Protein AF-A0AAN4UQP6-F1 (afdb_monomer_lite)

pLDDT: mean 77.39, std 13.63, range [46.91, 91.38]

Structure (mmCIF, N/CA/C/O backbone):
data_AF-A0AAN4UQP6-F1
#
_entry.id   AF-A0AAN4UQP6-F1
#
loop_
_atom_site.group_PDB
_atom_site.id
_atom_site.type_symbol
_atom_site.label_atom_id
_atom_site.label_alt_id
_atom_site.label_comp_id
_atom_site.label_asym_id
_atom_site.label_entity_id
_atom_site.label_seq_id
_atom_site.pdbx_PDB_ins_code
_atom_site.Cartn_x
_atom_site.Cartn_y
_atom_site.Cartn_z
_atom_site.occupancy
_atom_site.B_iso_or_equiv
_atom_site.auth_seq_id
_atom_site.auth_comp_id
_atom_site.auth_asym_id
_atom_site.auth_atom_id
_atom_site.pdbx_PDB_model_num
ATOM 1 N N . MET A 1 1 ? 37.716 -14.032 -7.359 1.00 57.06 1 MET A N 1
ATOM 2 C CA . MET A 1 1 ? 36.538 -13.632 -6.558 1.00 57.06 1 MET A CA 1
ATOM 3 C C . MET A 1 1 ? 35.787 -12.532 -7.308 1.00 57.06 1 MET A C 1
ATOM 5 O O . MET A 1 1 ? 35.977 -11.361 -7.037 1.00 57.06 1 MET A O 1
ATOM 9 N N . MET A 1 2 ? 35.017 -12.912 -8.333 1.00 56.25 2 MET A N 1
ATOM 10 C CA . MET A 1 2 ? 34.372 -11.997 -9.298 1.00 56.25 2 MET A CA 1
ATOM 11 C C . MET A 1 2 ? 32.949 -12.495 -9.617 1.00 56.25 2 MET A C 1
ATOM 13 O O . MET A 1 2 ? 32.496 -12.484 -10.750 1.00 56.25 2 MET A O 1
ATOM 17 N N . TRP A 1 3 ? 32.276 -13.022 -8.594 1.00 61.25 3 TRP A N 1
ATOM 18 C CA . TRP A 1 3 ? 30.979 -13.707 -8.672 1.00 61.25 3 TRP A CA 1
ATOM 19 C C . TRP A 1 3 ? 29.942 -13.036 -7.755 1.00 61.25 3 TRP A C 1
ATOM 21 O O . TRP A 1 3 ? 29.116 -13.708 -7.153 1.00 61.25 3 TRP A O 1
ATOM 31 N N . SER A 1 4 ? 30.013 -11.709 -7.575 1.00 63.94 4 SER A N 1
ATOM 32 C CA . SER A 1 4 ? 29.148 -11.031 -6.591 1.00 63.94 4 SER A CA 1
ATOM 33 C C . SER A 1 4 ? 28.451 -9.745 -7.047 1.00 63.94 4 SER A C 1
ATOM 35 O O . SER A 1 4 ? 27.734 -9.162 -6.242 1.00 63.94 4 SER A O 1
ATOM 37 N N . TYR A 1 5 ? 28.578 -9.311 -8.307 1.00 56.06 5 TYR A N 1
ATOM 38 C CA . TYR A 1 5 ? 27.920 -8.073 -8.774 1.00 56.06 5 TYR A CA 1
ATOM 39 C C . TYR A 1 5 ? 27.052 -8.229 -10.029 1.00 56.06 5 TYR A C 1
ATOM 41 O O . TYR A 1 5 ? 26.549 -7.240 -10.548 1.00 56.06 5 TYR A O 1
ATOM 49 N N . SER A 1 6 ? 26.795 -9.455 -10.491 1.00 52.47 6 SER A N 1
ATOM 50 C CA . SER A 1 6 ? 25.829 -9.710 -11.573 1.00 52.47 6 SER A CA 1
ATOM 51 C C . SER A 1 6 ? 24.454 -10.099 -11.006 1.00 52.47 6 SER A C 1
ATOM 53 O O . SER A 1 6 ? 23.852 -11.090 -11.390 1.00 52.47 6 SER A O 1
ATOM 55 N N . TYR A 1 7 ? 23.964 -9.323 -10.036 1.00 58.53 7 TYR A N 1
ATOM 56 C CA . TYR A 1 7 ? 22.558 -9.355 -9.593 1.00 58.53 7 TYR A CA 1
ATOM 57 C C . TYR A 1 7 ? 21.865 -8.002 -9.798 1.00 58.53 7 TYR A C 1
ATOM 59 O O . TYR A 1 7 ? 20.731 -7.805 -9.372 1.00 58.53 7 TYR A O 1
ATOM 67 N N . GLY A 1 8 ? 22.545 -7.040 -10.419 1.00 60.09 8 GLY A N 1
ATOM 68 C CA . GLY A 1 8 ? 22.006 -5.710 -10.654 1.00 60.09 8 GLY A CA 1
ATOM 69 C C . GLY A 1 8 ? 21.635 -5.541 -12.117 1.00 60.09 8 GLY A C 1
ATOM 70 O O . GLY A 1 8 ? 22.496 -5.675 -12.972 1.00 60.09 8 GLY A O 1
ATOM 71 N N . TYR A 1 9 ? 20.384 -5.164 -12.384 1.00 56.38 9 TYR A N 1
ATOM 72 C CA . TYR A 1 9 ? 19.927 -4.482 -13.610 1.00 56.38 9 TYR A CA 1
ATOM 73 C C . TYR A 1 9 ? 19.355 -5.305 -14.785 1.00 56.38 9 TYR A C 1
ATOM 75 O O . TYR A 1 9 ? 18.901 -4.693 -15.747 1.00 56.38 9 TYR A O 1
ATOM 83 N N . HIS A 1 10 ? 19.210 -6.636 -14.715 1.00 56.50 10 HIS A N 1
ATOM 84 C CA . HIS A 1 10 ? 18.557 -7.404 -15.806 1.00 56.50 10 HIS A CA 1
ATOM 85 C C . HIS A 1 10 ? 17.009 -7.391 -15.803 1.00 56.50 10 HIS A C 1
ATOM 87 O O . HIS A 1 10 ? 16.392 -8.024 -16.653 1.00 56.50 10 HIS A O 1
ATOM 93 N N . GLY A 1 11 ? 16.357 -6.679 -14.875 1.00 56.56 11 GLY A N 1
ATOM 94 C CA . GLY A 1 11 ? 14.893 -6.710 -14.697 1.00 56.56 11 GLY A CA 1
ATOM 95 C C . GLY A 1 11 ? 14.162 -5.376 -14.877 1.00 56.56 11 GLY A C 1
ATOM 96 O O . GLY A 1 11 ? 12.989 -5.284 -14.525 1.00 56.56 11 GLY A O 1
ATOM 97 N N . LEU A 1 12 ? 14.826 -4.327 -15.374 1.00 57.19 12 LEU A N 1
ATOM 98 C CA . LEU A 1 12 ? 14.227 -2.985 -15.486 1.00 57.19 12 LEU A CA 1
ATOM 99 C C . LEU A 1 12 ? 13.225 -2.834 -16.653 1.00 57.19 12 LEU A C 1
ATOM 101 O O . LEU A 1 12 ? 12.523 -1.830 -16.719 1.00 57.19 12 LEU A O 1
ATOM 105 N N . GLY A 1 13 ? 13.111 -3.820 -17.550 1.00 65.56 13 GLY A N 1
ATOM 106 C CA . GLY A 1 13 ? 12.114 -3.849 -18.628 1.00 65.56 13 GLY A CA 1
ATOM 107 C C . GLY A 1 13 ? 10.989 -4.840 -18.325 1.00 65.56 13 GLY A C 1
ATOM 108 O O . GLY A 1 13 ? 11.273 -5.998 -18.046 1.00 65.56 13 GLY A O 1
ATOM 109 N N . ALA A 1 14 ? 9.731 -4.387 -18.376 1.00 65.06 14 ALA A N 1
ATOM 110 C CA . ALA A 1 14 ? 8.468 -5.131 -18.198 1.00 65.06 14 ALA A CA 1
ATOM 111 C C . ALA A 1 14 ? 8.290 -5.954 -16.897 1.00 65.06 14 ALA A C 1
ATOM 113 O O . ALA A 1 14 ? 7.306 -5.754 -16.188 1.00 65.06 14 ALA A O 1
ATOM 114 N N . PHE A 1 15 ? 9.221 -6.841 -16.544 1.00 73.56 15 PHE A N 1
ATOM 115 C CA . PHE A 1 15 ? 9.147 -7.713 -15.370 1.00 73.56 15 PHE A CA 1
ATOM 116 C C . PHE A 1 15 ? 9.223 -6.926 -14.051 1.00 73.56 15 PHE A C 1
ATOM 118 O O . PHE A 1 15 ? 8.470 -7.208 -13.122 1.00 73.56 15 PHE A O 1
ATOM 125 N N . GLY A 1 16 ? 10.062 -5.886 -13.979 1.00 80.50 16 GLY A N 1
ATOM 126 C CA . GLY A 1 16 ? 10.124 -4.987 -12.821 1.00 80.50 16 GLY A CA 1
ATOM 127 C C . GLY A 1 16 ? 8.857 -4.144 -12.634 1.00 80.50 16 GLY A C 1
ATOM 128 O O . GLY A 1 16 ? 8.391 -3.977 -11.509 1.00 80.50 16 GLY A O 1
ATOM 129 N N . LEU A 1 17 ? 8.251 -3.665 -13.729 1.00 83.25 17 LEU A N 1
ATOM 130 C CA . LEU A 1 17 ? 6.983 -2.923 -13.685 1.00 83.25 17 LEU A CA 1
ATOM 131 C C . LEU A 1 17 ? 5.824 -3.820 -13.241 1.00 83.25 17 LEU A C 1
ATOM 133 O O . LEU A 1 17 ? 5.026 -3.419 -12.396 1.00 83.25 17 LEU A O 1
ATOM 137 N N . LEU A 1 18 ? 5.758 -5.048 -13.762 1.00 87.06 18 LEU A N 1
ATOM 138 C CA . LEU A 1 18 ? 4.755 -6.032 -13.360 1.00 87.06 18 LEU A CA 1
ATOM 139 C C . LEU A 1 18 ? 4.881 -6.372 -11.868 1.00 87.06 18 LEU A C 1
ATOM 141 O O . LEU A 1 18 ? 3.878 -6.392 -11.157 1.00 87.06 18 LEU A O 1
ATOM 145 N N . TRP A 1 19 ? 6.109 -6.536 -11.368 1.00 86.12 19 TRP A N 1
ATOM 146 C CA . TRP A 1 19 ? 6.354 -6.734 -9.939 1.00 86.12 19 TRP A CA 1
ATOM 147 C C . TRP A 1 19 ? 5.938 -5.540 -9.075 1.00 86.12 19 TRP A C 1
ATOM 149 O O . TRP A 1 19 ? 5.344 -5.744 -8.016 1.00 86.12 19 TRP A O 1
ATOM 159 N N . LEU A 1 20 ? 6.187 -4.306 -9.523 1.00 86.50 20 LEU A N 1
ATOM 160 C CA . LEU A 1 20 ? 5.745 -3.097 -8.821 1.00 86.50 20 LEU A CA 1
ATOM 161 C C . LEU A 1 20 ? 4.216 -3.066 -8.700 1.00 86.50 20 LEU A C 1
ATOM 163 O O . LEU A 1 20 ? 3.692 -2.836 -7.612 1.00 86.50 20 LEU A O 1
ATOM 167 N N . VAL A 1 21 ? 3.497 -3.367 -9.785 1.00 89.31 21 VAL A N 1
ATOM 168 C CA . VAL A 1 21 ? 2.026 -3.405 -9.783 1.00 89.31 21 VAL A CA 1
ATOM 169 C C . VAL A 1 21 ? 1.493 -4.500 -8.856 1.00 89.31 21 VAL A C 1
ATOM 171 O O . VAL A 1 21 ? 0.561 -4.240 -8.097 1.00 89.31 21 VAL A O 1
ATOM 174 N N . ILE A 1 22 ? 2.093 -5.695 -8.860 1.00 91.25 22 ILE A N 1
ATOM 175 C CA . ILE A 1 22 ? 1.708 -6.779 -7.939 1.00 91.25 22 ILE A CA 1
ATOM 176 C C . ILE A 1 22 ? 1.918 -6.347 -6.486 1.00 91.25 22 ILE A C 1
ATOM 178 O O . ILE A 1 22 ? 1.027 -6.525 -5.657 1.00 91.25 22 ILE A O 1
ATOM 182 N N . TYR A 1 23 ? 3.071 -5.752 -6.176 1.00 88.12 23 TYR A N 1
ATOM 183 C CA . TYR A 1 23 ? 3.369 -5.277 -4.828 1.00 88.12 23 TYR A CA 1
ATOM 184 C C . TYR A 1 23 ? 2.392 -4.178 -4.385 1.00 88.12 23 TYR A C 1
ATOM 186 O O . TYR A 1 23 ? 1.834 -4.247 -3.291 1.00 88.12 23 TYR A O 1
ATOM 194 N N . ALA A 1 24 ? 2.111 -3.206 -5.257 1.00 87.25 24 ALA A N 1
ATOM 195 C CA . ALA A 1 24 ? 1.114 -2.171 -5.001 1.00 87.25 24 ALA A CA 1
ATOM 196 C C . ALA A 1 24 ? -0.278 -2.777 -4.763 1.00 87.25 24 ALA A C 1
ATOM 198 O O . ALA A 1 24 ? -0.958 -2.396 -3.813 1.00 87.25 24 ALA A O 1
ATOM 199 N N . ALA A 1 25 ? -0.686 -3.767 -5.560 1.00 90.50 25 ALA A N 1
ATOM 200 C CA . ALA A 1 25 ? -1.952 -4.465 -5.367 1.00 90.50 25 ALA A CA 1
ATOM 201 C C . ALA A 1 25 ? -2.004 -5.207 -4.021 1.00 90.50 25 ALA A C 1
ATOM 203 O O . ALA A 1 25 ? -3.000 -5.087 -3.311 1.00 90.50 25 ALA A O 1
ATOM 204 N N . LEU A 1 26 ? -0.935 -5.904 -3.618 1.00 91.38 26 LEU A N 1
ATOM 205 C CA . LEU A 1 26 ? -0.864 -6.578 -2.314 1.00 91.38 26 LEU A CA 1
ATOM 206 C C . LEU A 1 26 ? -1.034 -5.610 -1.136 1.00 91.38 26 LEU A C 1
ATOM 208 O O . LEU A 1 26 ? -1.603 -5.995 -0.117 1.00 91.38 26 LEU A O 1
ATOM 212 N N . VAL A 1 27 ? -0.587 -4.361 -1.280 1.00 86.06 27 VAL A N 1
ATOM 213 C CA . VAL A 1 27 ? -0.755 -3.321 -0.257 1.00 86.06 27 VAL A CA 1
ATOM 214 C C . VAL A 1 27 ? -2.139 -2.667 -0.325 1.00 86.06 27 VAL A C 1
ATOM 216 O O . VAL A 1 27 ? -2.758 -2.470 0.713 1.00 86.06 27 VAL A O 1
ATOM 219 N N . ILE A 1 28 ? -2.664 -2.344 -1.510 1.00 87.25 28 ILE A N 1
ATOM 220 C CA . ILE A 1 28 ? -3.922 -1.584 -1.676 1.00 87.25 28 ILE A CA 1
ATOM 221 C C . ILE A 1 28 ? -5.167 -2.466 -1.480 1.00 87.25 28 ILE A C 1
ATOM 223 O O . ILE A 1 28 ? -6.136 -2.055 -0.835 1.00 87.25 28 ILE A O 1
ATOM 227 N N . VAL A 1 29 ? -5.165 -3.685 -2.031 1.00 91.19 29 VAL A N 1
ATOM 228 C CA . VAL A 1 29 ? -6.313 -4.611 -2.015 1.00 91.19 29 VAL A CA 1
ATOM 229 C C . VAL A 1 29 ? -6.832 -4.931 -0.605 1.00 91.19 29 VAL A C 1
ATOM 231 O O . VAL A 1 29 ? -8.056 -4.906 -0.427 1.00 91.19 29 VAL A O 1
ATOM 234 N N . PRO A 1 30 ? -5.998 -5.207 0.421 1.00 86.56 30 PRO A N 1
ATOM 235 C CA . PRO A 1 30 ? -6.520 -5.425 1.769 1.00 86.56 30 PRO A CA 1
ATOM 236 C C . PRO A 1 30 ? -7.258 -4.190 2.302 1.00 86.56 30 PRO A C 1
ATOM 238 O O . PRO A 1 30 ? -8.317 -4.336 2.913 1.00 86.56 30 PRO A O 1
ATOM 241 N N . PHE A 1 31 ? -6.789 -2.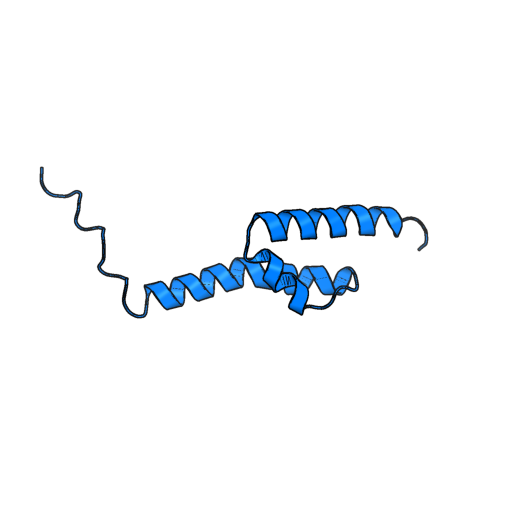975 1.997 1.00 87.06 31 PHE A N 1
ATOM 242 C CA . PHE A 1 31 ? -7.467 -1.738 2.394 1.00 87.06 31 PHE A CA 1
ATOM 243 C C . PHE A 1 31 ? -8.788 -1.523 1.645 1.00 87.06 31 PHE A C 1
ATOM 245 O O . PHE A 1 31 ? -9.755 -1.083 2.263 1.00 87.06 31 PHE A O 1
ATOM 252 N N . TRP A 1 32 ? -8.896 -1.917 0.371 1.00 86.75 32 TRP A N 1
ATOM 253 C CA . TRP A 1 32 ? -10.189 -1.947 -0.336 1.00 86.75 32 TRP A CA 1
ATOM 254 C C . TRP A 1 32 ? -11.214 -2.881 0.302 1.00 86.75 32 TRP A C 1
ATOM 256 O O . TRP A 1 32 ? -12.408 -2.625 0.189 1.00 86.75 32 TRP A O 1
ATOM 266 N N . ARG A 1 33 ? -10.790 -3.956 0.975 1.00 85.25 33 ARG A N 1
ATOM 267 C CA . ARG A 1 33 ? -11.718 -4.829 1.714 1.00 85.25 33 ARG A CA 1
ATOM 268 C C . ARG A 1 33 ? -12.001 -4.360 3.138 1.00 85.25 33 ARG A C 1
ATOM 270 O O . ARG A 1 33 ? -13.070 -4.673 3.660 1.00 85.25 33 ARG A O 1
ATOM 277 N N . LEU A 1 34 ? -11.069 -3.642 3.761 1.00 84.81 34 LEU A N 1
ATOM 278 C CA . LEU A 1 34 ? -11.219 -3.102 5.113 1.00 84.81 34 LEU A CA 1
ATOM 279 C C . LEU A 1 34 ? -12.110 -1.853 5.125 1.00 84.81 34 LEU A C 1
ATOM 281 O O . LEU A 1 34 ? -13.086 -1.825 5.864 1.00 84.81 34 LEU A O 1
ATOM 285 N N . LEU A 1 35 ? -11.837 -0.856 4.277 1.00 85.56 35 LEU A N 1
ATOM 286 C CA . LEU A 1 35 ? -12.493 0.460 4.319 1.00 85.56 35 LEU A CA 1
ATOM 287 C C . LEU A 1 35 ? -14.030 0.440 4.183 1.00 85.56 35 LEU A C 1
ATOM 289 O O . LEU A 1 35 ? -14.678 1.135 4.972 1.00 85.56 35 LEU A O 1
ATOM 293 N N . PRO A 1 36 ? -14.645 -0.370 3.292 1.00 81.88 36 PRO A N 1
ATOM 294 C CA . PRO A 1 36 ? -16.102 -0.511 3.224 1.00 81.88 36 PRO A CA 1
ATOM 295 C C . PRO A 1 36 ? -16.742 -0.958 4.530 1.00 81.88 36 PRO A C 1
ATOM 297 O O . PRO A 1 36 ? -17.845 -0.523 4.845 1.00 81.88 36 PRO A O 1
ATOM 300 N N . AR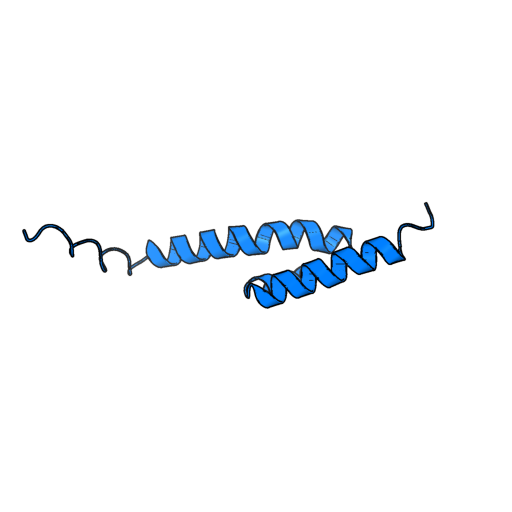G A 1 37 ? -16.052 -1.806 5.307 1.00 81.88 37 ARG A N 1
ATOM 301 C CA . ARG A 1 37 ? -16.561 -2.297 6.597 1.00 81.88 37 ARG A CA 1
ATOM 302 C C . ARG A 1 37 ? -16.675 -1.178 7.627 1.00 81.88 37 ARG A C 1
ATOM 304 O O . ARG A 1 37 ? -17.502 -1.267 8.519 1.00 81.88 37 ARG A O 1
ATOM 311 N N . PHE A 1 38 ? -15.889 -0.116 7.462 1.00 79.62 38 PHE A N 1
ATOM 312 C CA . PHE A 1 38 ? -15.911 1.076 8.307 1.00 79.62 38 PHE A CA 1
ATOM 313 C C . PHE A 1 38 ? -16.669 2.247 7.654 1.00 79.62 38 PHE A C 1
ATOM 315 O O . PHE A 1 38 ? -16.526 3.389 8.096 1.00 79.62 38 PHE A O 1
ATOM 322 N N . GLY A 1 39 ? -17.426 2.017 6.572 1.00 80.38 39 GLY A N 1
ATOM 323 C CA . GLY A 1 39 ? -18.198 3.054 5.876 1.00 80.38 39 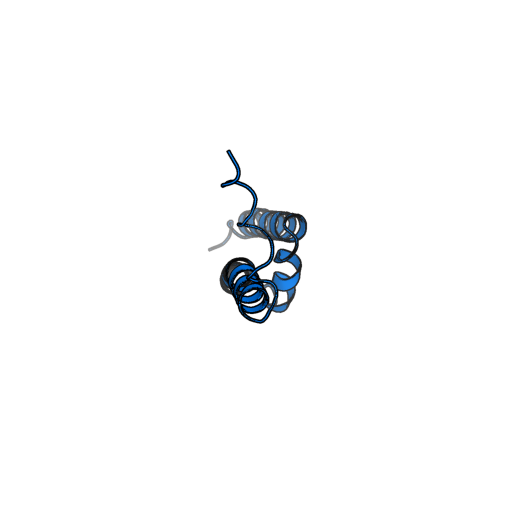GLY A CA 1
ATOM 324 C C . GLY A 1 39 ? -17.353 4.108 5.147 1.00 80.38 39 GLY A C 1
ATOM 325 O O . GLY A 1 39 ? -17.829 5.220 4.924 1.00 80.38 39 GLY A O 1
ATOM 326 N N . MET A 1 40 ? -16.092 3.807 4.812 1.00 83.00 40 MET A N 1
ATOM 327 C CA . MET A 1 40 ? -15.211 4.722 4.074 1.00 83.00 40 MET A CA 1
ATOM 328 C C . MET A 1 40 ? -15.179 4.395 2.571 1.00 83.00 40 MET A C 1
ATOM 330 O O . MET A 1 40 ? -15.237 3.221 2.198 1.00 83.00 40 MET A O 1
ATOM 334 N N . PRO A 1 41 ? -15.047 5.406 1.690 1.00 85.50 41 PRO A N 1
ATOM 335 C CA . PRO A 1 41 ? -14.991 5.181 0.250 1.00 85.50 41 PRO A CA 1
ATOM 336 C C . PRO A 1 41 ? -13.689 4.482 -0.177 1.00 85.50 41 PRO A C 1
ATOM 338 O O . PRO A 1 41 ? -12.599 4.849 0.261 1.00 85.50 41 PRO A O 1
ATOM 341 N N . ASN A 1 42 ? -13.794 3.517 -1.101 1.00 84.25 42 ASN A N 1
ATOM 342 C CA . ASN A 1 42 ? -12.671 2.685 -1.568 1.00 84.25 42 ASN A CA 1
ATOM 343 C C . ASN A 1 42 ? -11.479 3.472 -2.119 1.00 84.25 42 ASN A C 1
ATOM 345 O O . ASN A 1 42 ? -10.345 3.026 -1.981 1.00 84.25 42 ASN A O 1
ATOM 349 N N . TRP A 1 43 ? -11.712 4.646 -2.711 1.00 86.88 43 TRP A N 1
ATOM 350 C CA . TRP A 1 43 ? -10.653 5.506 -3.249 1.00 86.88 43 TRP A CA 1
ATOM 351 C C . TRP A 1 43 ? -9.653 5.973 -2.180 1.00 86.88 43 TRP A C 1
ATOM 353 O O . TRP A 1 43 ? -8.502 6.253 -2.504 1.00 86.88 43 TRP A O 1
ATOM 363 N N . VAL A 1 44 ? -10.055 6.002 -0.903 1.00 85.88 44 VAL A N 1
ATOM 364 C CA . VAL A 1 44 ? -9.193 6.422 0.214 1.00 85.88 44 VAL A CA 1
ATOM 365 C C . VAL A 1 44 ? -8.055 5.427 0.461 1.00 85.88 44 VAL A C 1
ATOM 367 O O . VAL A 1 44 ? -7.004 5.827 0.957 1.00 85.88 44 VAL A O 1
ATOM 370 N N . SER A 1 45 ? -8.185 4.159 0.055 1.00 84.75 45 SER A N 1
ATOM 371 C CA . SER A 1 45 ? -7.078 3.198 0.181 1.00 84.75 45 SER A CA 1
ATOM 372 C C . SER A 1 45 ? -5.847 3.592 -0.632 1.00 84.75 45 SER A C 1
ATOM 374 O O . SER A 1 45 ? -4.763 3.117 -0.335 1.00 84.75 45 SER A O 1
ATOM 376 N N . LEU A 1 46 ? -5.960 4.462 -1.642 1.00 87.19 46 LEU A N 1
ATOM 377 C CA . LEU A 1 46 ? -4.793 4.904 -2.407 1.00 87.19 46 LEU A CA 1
ATOM 378 C C . LEU A 1 46 ? -3.779 5.632 -1.514 1.00 87.19 46 LEU A C 1
ATOM 380 O O . LEU A 1 46 ? -2.578 5.576 -1.763 1.00 87.19 46 LEU A O 1
ATOM 384 N N . VAL A 1 47 ? -4.239 6.242 -0.419 1.00 87.25 47 VAL A N 1
ATOM 385 C CA . VAL A 1 47 ? -3.369 6.843 0.600 1.00 87.25 47 VAL A CA 1
ATOM 386 C C . VAL A 1 47 ? -2.519 5.775 1.309 1.00 87.25 47 VAL A C 1
ATOM 388 O O . VAL A 1 47 ? -1.412 6.075 1.753 1.00 87.25 47 VAL A O 1
ATOM 391 N N . SER A 1 48 ? -2.966 4.512 1.348 1.00 85.62 48 SER A N 1
ATOM 392 C CA . SER A 1 48 ? -2.214 3.389 1.924 1.00 85.62 48 SER A CA 1
ATOM 393 C C . SER A 1 48 ? -1.045 2.913 1.058 1.00 85.62 48 SER A C 1
ATOM 395 O O . SER A 1 48 ? -0.265 2.081 1.517 1.00 85.62 48 SER A O 1
ATOM 397 N N . VAL A 1 49 ? -0.882 3.439 -0.163 1.00 85.31 49 VAL A N 1
ATOM 398 C CA . VAL A 1 49 ? 0.325 3.210 -0.980 1.00 85.31 49 VAL A 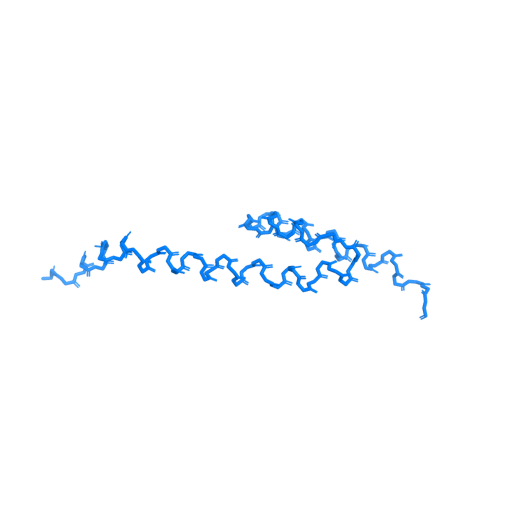CA 1
ATOM 399 C C . VAL A 1 49 ? 1.566 3.747 -0.268 1.00 85.31 49 VAL A C 1
ATOM 401 O O . VAL A 1 49 ? 2.644 3.164 -0.364 1.00 85.31 49 VAL A O 1
ATOM 404 N N . ILE A 1 50 ? 1.409 4.840 0.485 1.00 88.50 50 ILE A N 1
ATOM 405 C CA . ILE A 1 50 ? 2.453 5.374 1.353 1.00 88.50 50 ILE A CA 1
ATOM 406 C C . ILE A 1 50 ? 2.321 4.678 2.717 1.00 88.50 50 ILE A C 1
ATOM 408 O O . ILE A 1 50 ? 1.254 4.764 3.330 1.00 88.50 50 ILE A O 1
ATOM 412 N N . PRO A 1 51 ? 3.388 4.057 3.257 1.00 79.31 51 PRO A N 1
ATOM 413 C CA . PRO A 1 51 ? 3.324 3.335 4.532 1.00 79.31 51 PRO A CA 1
ATOM 414 C C . PRO A 1 51 ? 2.762 4.173 5.692 1.00 79.31 51 PRO A C 1
ATOM 416 O O . PRO A 1 51 ? 2.003 3.673 6.518 1.00 79.31 51 PRO A O 1
ATOM 419 N N . LEU A 1 52 ? 3.075 5.473 5.729 1.00 90.00 52 LEU A N 1
ATOM 420 C CA . LEU A 1 52 ? 2.526 6.401 6.724 1.00 90.00 52 LEU A CA 1
ATOM 421 C C . LEU A 1 52 ? 1.023 6.641 6.543 1.00 90.00 52 LEU A C 1
ATOM 423 O O . LEU A 1 52 ? 0.288 6.694 7.524 1.00 90.00 52 LEU A O 1
ATOM 427 N N . GLY A 1 53 ? 0.550 6.743 5.301 1.00 89.75 53 GLY A N 1
ATOM 428 C CA . GLY A 1 53 ? -0.874 6.872 5.010 1.00 89.75 53 GLY A CA 1
ATOM 429 C C . GLY A 1 53 ? -1.655 5.624 5.423 1.00 89.75 53 GLY A C 1
ATOM 430 O O . GLY A 1 53 ? -2.730 5.741 6.010 1.00 89.75 53 GLY A O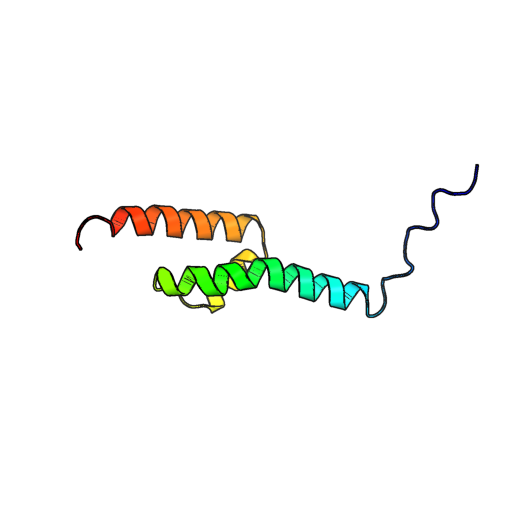 1
ATOM 431 N N . ALA A 1 54 ? -1.073 4.437 5.220 1.00 89.50 54 ALA A N 1
ATOM 432 C CA . ALA A 1 54 ? -1.622 3.174 5.710 1.00 89.50 54 ALA A CA 1
ATOM 433 C C . ALA A 1 54 ? -1.734 3.163 7.243 1.00 89.50 54 ALA A C 1
ATOM 435 O O . ALA A 1 54 ? -2.775 2.788 7.780 1.00 89.50 54 ALA A O 1
ATOM 436 N N . LEU A 1 55 ? -0.697 3.626 7.947 1.00 90.81 55 LEU A N 1
ATOM 437 C CA . LEU A 1 55 ? -0.695 3.708 9.408 1.00 90.81 55 LEU A CA 1
ATOM 438 C C . LEU A 1 55 ? -1.776 4.662 9.936 1.00 90.81 55 LEU A C 1
ATOM 440 O O . LEU A 1 55 ? -2.497 4.310 10.866 1.00 90.81 55 LEU A O 1
ATOM 444 N N . ILE A 1 56 ? -1.931 5.836 9.317 1.00 90.75 56 ILE A N 1
ATOM 445 C CA . ILE A 1 56 ? -2.982 6.804 9.668 1.00 90.75 56 ILE A CA 1
ATOM 446 C C . ILE A 1 56 ? -4.372 6.204 9.421 1.00 90.75 56 ILE A C 1
ATOM 448 O O . ILE A 1 56 ? -5.243 6.303 10.280 1.00 90.75 56 ILE A O 1
ATOM 452 N N . LEU A 1 57 ? -4.585 5.543 8.280 1.00 88.69 57 LEU A N 1
ATOM 453 C CA . LEU A 1 57 ? -5.849 4.871 7.963 1.00 88.69 57 LEU A CA 1
ATOM 454 C C . LEU A 1 57 ? -6.195 3.788 8.984 1.00 88.69 57 LEU A C 1
ATOM 456 O O . LEU A 1 57 ? -7.331 3.727 9.454 1.00 88.69 57 LEU A O 1
ATOM 460 N N . LEU A 1 58 ? -5.217 2.960 9.353 1.00 89.81 58 LEU A N 1
ATOM 461 C CA . LEU A 1 58 ? -5.380 1.946 10.394 1.00 89.81 58 LEU A CA 1
ATOM 462 C C . LEU A 1 58 ? -5.702 2.580 11.747 1.00 89.81 58 LEU A C 1
ATOM 464 O O . LEU A 1 58 ? -6.582 2.086 12.446 1.00 89.81 58 LEU A O 1
ATOM 468 N N . TRP A 1 59 ? -5.043 3.686 12.093 1.00 88.81 59 TRP A N 1
ATOM 469 C CA . TRP A 1 59 ? -5.320 4.437 13.314 1.00 88.81 59 TRP A CA 1
ATOM 470 C C . TRP A 1 59 ? -6.767 4.943 13.326 1.00 88.81 59 TRP A C 1
ATOM 472 O O . TRP A 1 59 ? -7.521 4.612 14.237 1.00 88.81 59 TRP A O 1
ATOM 482 N N . ILE A 1 60 ? -7.205 5.641 12.274 1.00 87.12 60 ILE A N 1
ATOM 483 C CA . ILE A 1 60 ? -8.586 6.132 12.161 1.00 87.12 60 ILE A CA 1
ATOM 484 C C . ILE A 1 60 ? -9.582 4.971 12.271 1.00 87.12 60 ILE A C 1
ATOM 486 O O . ILE A 1 60 ? -10.544 5.084 13.024 1.00 87.12 60 ILE A O 1
ATOM 490 N N . MET A 1 61 ? -9.361 3.849 11.575 1.00 86.94 61 MET A N 1
ATOM 491 C CA . MET A 1 61 ? -10.245 2.678 11.664 1.00 86.94 61 MET A CA 1
ATOM 492 C C . MET A 1 61 ? -10.286 2.094 13.084 1.00 86.94 61 MET A C 1
ATOM 494 O O . MET A 1 61 ? -11.371 1.843 13.598 1.00 86.94 61 MET A O 1
ATOM 498 N N . ALA A 1 62 ? -9.137 1.946 13.749 1.00 86.25 62 ALA A N 1
ATOM 499 C CA . ALA A 1 62 ? -9.049 1.387 15.098 1.00 86.25 62 ALA A CA 1
ATOM 500 C C . ALA A 1 62 ? -9.726 2.259 16.169 1.00 86.25 62 ALA A C 1
ATOM 502 O O . ALA A 1 62 ? -10.250 1.730 17.150 1.00 86.25 62 ALA A O 1
ATOM 503 N N . PHE A 1 63 ? -9.705 3.585 16.011 1.00 84.06 63 PHE A N 1
ATOM 504 C CA . PHE A 1 63 ? -10.379 4.504 16.933 1.00 84.06 63 PHE A CA 1
ATOM 505 C C . PHE A 1 63 ? -11.850 4.732 16.576 1.00 84.06 63 PHE A C 1
ATOM 507 O O . PHE A 1 63 ? -12.657 4.912 17.485 1.00 84.06 63 PHE A O 1
ATOM 514 N N . LYS A 1 64 ? -12.221 4.662 15.292 1.00 75.56 64 LYS A N 1
ATOM 515 C CA . LYS A 1 64 ? -13.622 4.753 14.861 1.00 75.56 64 LYS A CA 1
ATOM 516 C C . LYS A 1 64 ? -14.426 3.522 15.289 1.00 75.56 64 LYS A C 1
ATOM 518 O O . LYS A 1 64 ? -15.507 3.673 15.838 1.00 75.56 64 LYS A O 1
ATOM 523 N N . ASP A 1 65 ? -13.843 2.330 15.169 1.00 68.00 65 ASP A N 1
ATOM 524 C CA . ASP A 1 65 ? -14.437 1.075 15.655 1.00 68.00 65 ASP A CA 1
ATOM 525 C C . ASP A 1 65 ? -14.715 1.102 17.169 1.00 68.00 65 ASP A C 1
ATOM 527 O O . ASP A 1 65 ? -15.795 0.746 17.634 1.00 68.00 65 ASP A O 1
ATOM 531 N N . LYS A 1 66 ? -13.772 1.630 17.959 1.00 58.91 66 LYS A N 1
ATOM 532 C CA . LYS A 1 66 ? -13.937 1.785 19.415 1.00 58.91 66 LYS A CA 1
ATOM 533 C C . LYS A 1 66 ? -14.966 2.849 19.814 1.00 58.91 66 LYS A C 1
ATOM 535 O O . LYS A 1 66 ? -15.471 2.789 20.931 1.00 58.91 66 LYS A O 1
ATOM 540 N N . GLY A 1 67 ? -15.258 3.814 18.941 1.00 55.62 67 GLY A N 1
ATOM 541 C CA . GLY A 1 67 ? -16.311 4.813 19.150 1.00 55.62 67 GLY A CA 1
ATOM 542 C C . GLY A 1 67 ? -17.717 4.280 18.856 1.00 55.62 67 GLY A C 1
ATOM 543 O O . GLY A 1 67 ? -18.668 4.691 19.519 1.00 55.62 67 GLY A O 1
ATOM 544 N N . ASP A 1 68 ? -17.829 3.327 17.927 1.00 56.94 68 ASP A N 1
ATOM 545 C CA . ASP A 1 68 ? -19.103 2.753 17.474 1.00 56.94 68 ASP A CA 1
ATOM 546 C C . ASP A 1 68 ? -19.442 1.402 18.155 1.00 56.94 68 ASP A C 1
ATOM 548 O O . ASP A 1 68 ? -20.595 0.972 18.143 1.00 56.94 68 ASP A O 1
ATOM 552 N N . GLY A 1 69 ? -18.486 0.759 18.839 1.00 54.66 69 GLY A N 1
ATOM 553 C CA . GLY A 1 69 ? -18.639 -0.519 19.562 1.00 54.66 69 GLY A CA 1
ATOM 554 C C . GLY A 1 69 ? -19.464 -0.487 20.862 1.00 54.66 69 GLY A C 1
ATOM 555 O O . GLY A 1 69 ? -19.234 -1.302 21.754 1.00 54.66 69 GLY A O 1
ATOM 556 N N . GLY A 1 70 ? -20.398 0.458 21.000 1.00 53.84 70 GLY A N 1
ATOM 557 C CA . GLY A 1 70 ? -21.229 0.648 22.195 1.00 53.84 70 GLY A CA 1
ATOM 558 C C . GLY A 1 70 ? -22.740 0.545 21.982 1.00 53.84 70 GLY A C 1
ATOM 559 O O . GLY A 1 70 ? -23.475 0.807 22.933 1.00 53.84 70 GLY A O 1
ATOM 560 N N . ARG A 1 71 ? -23.233 0.211 20.781 1.00 53.78 71 ARG A N 1
ATOM 561 C CA . ARG A 1 71 ? -24.667 -0.040 20.534 1.00 53.78 71 ARG A CA 1
ATOM 562 C C . ARG A 1 71 ? -24.878 -1.046 19.397 1.00 53.78 71 ARG A C 1
ATOM 564 O O . ARG A 1 71 ? -24.855 -0.670 18.229 1.00 53.78 71 ARG A O 1
ATOM 571 N N . GLY A 1 72 ? -25.136 -2.294 19.773 1.00 46.91 72 GLY A N 1
ATOM 572 C CA . GLY A 1 72 ? -25.577 -3.390 18.909 1.00 46.91 72 GLY A CA 1
ATOM 573 C C . GLY A 1 72 ? -25.793 -4.638 19.738 1.00 46.91 72 GLY A C 1
ATOM 574 O O . GLY A 1 72 ? -24.769 -5.273 20.061 1.00 46.91 72 GLY A O 1
#

Organism: NCBI:txid765699

Sequence (72 aa):
MMWSYSYGYHGLGAFGLLWLVIYAALVIVPFWRLLPRFGMPNWVSLVSVIPLGALILLWIMAFKDKGDGGRG

Foldseek 3Di:
DPPPPVPPDPQPPPNVVVVVVVVLCVQQVVVLVLQVVLVHDSVQSVLSSDVVSVVVVVVCSVVSCVVPVPDD

Secon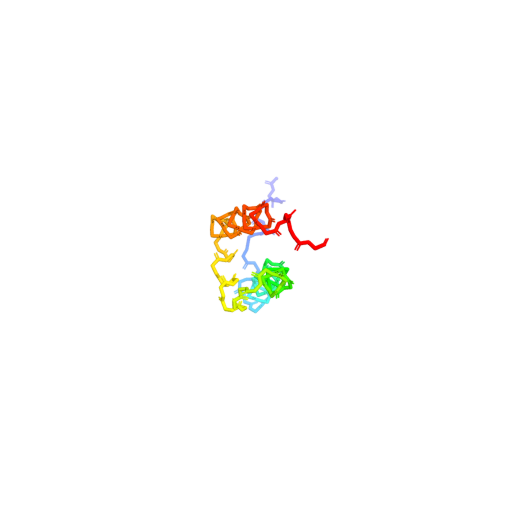dary structure (DSSP, 8-state):
---SSTTSSTTTTTHHHHHHHHHHHHHHHHHHHHGGGGT--GGGGGGGGSHHHHHHHHHHHHHHHHHHTT--

Radius of gyration: 18.72 Å; chains: 1; bounding box: 62×21×41 Å